Protein AF-A0AAX0K6Z9-F1 (afdb_monomer)

Foldseek 3Di:
DALQVQQQVPPFDDPVHDPDGGRDDDDPVLVVVLRLLQDPVRPDDDDDDDPPPCVVVSVVSSVVVCVVPPPDDDDDDDDDPD

Organism: Escherichia coli (NCBI:txid562)

pLDDT: mean 92.98, std 5.97, range [64.5, 98.19]

Mean predicted aligned error: 3.53 Å

Solvent-accessible surface area (backbone atoms only — not comparable to full-atom values): 5420 Å² total; per-residue (Å²): 136,50,30,48,65,47,25,56,74,71,37,69,36,54,63,93,84,31,99,59,65,45,74,41,73,82,50,82,80,47,46,62,54,39,35,49,68,65,33,90,90,47,91,76,84,87,80,91,79,74,85,91,74,52,61,70,57,50,54,51,37,41,49,51,42,34,70,78,75,38,101,63,94,81,84,86,87,76,91,69,103,120

Structure (mmCIF, N/CA/C/O backbone):
data_AF-A0AAX0K6Z9-F1
#
_entry.id   AF-A0AAX0K6Z9-F1
#
loop_
_atom_site.group_PDB
_atom_site.id
_atom_site.type_symbol
_atom_site.label_atom_id
_atom_site.label_alt_id
_atom_site.label_comp_id
_atom_site.label_asym_id
_atom_site.label_entity_id
_atom_site.label_seq_id
_atom_site.pdbx_PDB_ins_code
_atom_site.Cartn_x
_atom_site.Cartn_y
_atom_site.Cartn_z
_atom_site.occupancy
_atom_site.B_iso_or_equiv
_atom_site.auth_seq_id
_atom_site.auth_comp_id
_atom_site.auth_asym_id
_atom_site.auth_atom_id
_atom_site.pdbx_PDB_model_num
ATOM 1 N N . MET A 1 1 ? -10.590 8.764 4.904 1.00 90.19 1 MET A N 1
ATOM 2 C CA . MET A 1 1 ? -9.133 8.611 4.815 1.00 90.19 1 MET A CA 1
ATOM 3 C C . MET A 1 1 ? -8.815 7.334 4.068 1.00 90.19 1 MET A C 1
ATOM 5 O O . MET A 1 1 ? -9.287 6.263 4.454 1.00 90.19 1 MET A O 1
ATOM 9 N N . THR A 1 2 ? -8.111 7.475 2.955 1.00 96.62 2 THR A N 1
ATOM 10 C CA . THR A 1 2 ? -7.665 6.384 2.088 1.00 96.62 2 THR A CA 1
ATOM 11 C C . THR A 1 2 ? -6.309 5.837 2.552 1.00 96.62 2 THR A C 1
ATOM 13 O O . THR A 1 2 ? -5.589 6.534 3.271 1.00 96.62 2 THR A O 1
ATOM 16 N N . PRO A 1 3 ? -5.924 4.616 2.140 1.00 97.00 3 PRO A N 1
ATOM 17 C C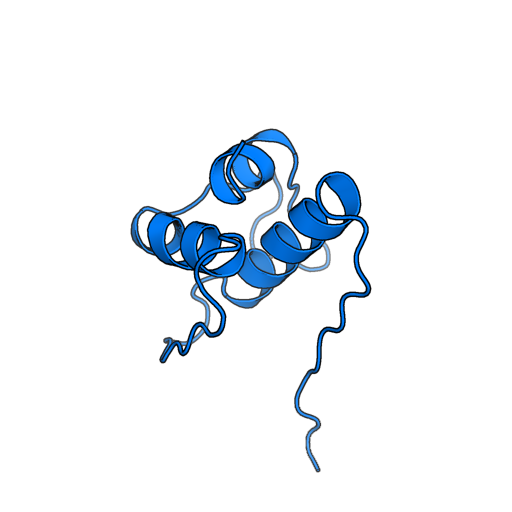A . PRO A 1 3 ? -4.598 4.075 2.436 1.00 97.00 3 PRO A CA 1
ATOM 18 C C . PRO A 1 3 ? -3.446 4.975 1.977 1.00 97.00 3 PRO A C 1
ATOM 20 O O . PRO A 1 3 ? -2.438 5.064 2.668 1.00 97.00 3 PRO A O 1
ATOM 23 N N . VAL A 1 4 ? -3.591 5.646 0.828 1.00 98.12 4 VAL A N 1
ATOM 24 C CA . VAL A 1 4 ? -2.575 6.573 0.300 1.00 98.12 4 VAL A CA 1
ATOM 25 C C . VAL A 1 4 ? -2.446 7.808 1.180 1.00 98.12 4 VAL A C 1
ATOM 27 O O . VAL A 1 4 ? -1.343 8.126 1.608 1.00 98.12 4 VAL A O 1
ATOM 30 N N . GLU A 1 5 ? -3.570 8.458 1.505 1.00 97.88 5 GLU A N 1
ATOM 31 C CA . GLU A 1 5 ? -3.579 9.626 2.399 1.00 97.88 5 GLU A CA 1
ATOM 32 C C . GLU A 1 5 ? -2.942 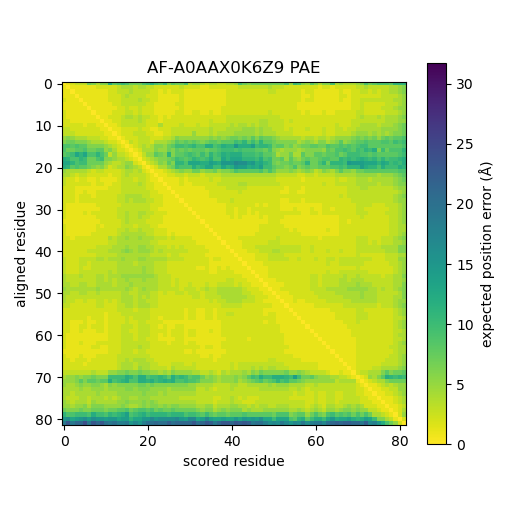9.292 3.750 1.00 97.88 5 GLU A C 1
ATOM 34 O O . GLU A 1 5 ? -2.194 10.095 4.297 1.00 97.88 5 GLU A O 1
ATOM 39 N N . TRP A 1 6 ? -3.204 8.091 4.270 1.00 97.75 6 TRP A N 1
ATOM 40 C CA . TRP A 1 6 ? -2.596 7.622 5.508 1.00 97.75 6 TRP A CA 1
ATOM 41 C C . TRP A 1 6 ? -1.098 7.377 5.391 1.00 97.75 6 TRP A C 1
ATOM 43 O O . TRP A 1 6 ? -0.340 7.834 6.248 1.00 97.75 6 TRP A O 1
ATOM 53 N N . ALA A 1 7 ? -0.669 6.678 4.342 1.00 97.62 7 ALA A N 1
ATOM 54 C CA . ALA A 1 7 ? 0.733 6.348 4.146 1.00 97.62 7 ALA A CA 1
ATOM 55 C C . ALA A 1 7 ? 1.581 7.608 3.928 1.00 97.62 7 ALA A C 1
ATOM 57 O O . ALA A 1 7 ? 2.628 7.736 4.552 1.00 97.62 7 ALA A O 1
ATOM 58 N N . ASP A 1 8 ? 1.114 8.560 3.118 1.00 97.25 8 ASP A N 1
ATOM 59 C CA . ASP A 1 8 ? 1.835 9.816 2.866 1.00 97.25 8 ASP A CA 1
ATOM 60 C C . ASP A 1 8 ? 1.938 10.710 4.119 1.00 97.25 8 ASP A C 1
ATOM 62 O O . ASP A 1 8 ? 2.801 11.580 4.178 1.00 97.25 8 ASP A O 1
ATOM 66 N N . GLN A 1 9 ? 1.075 10.512 5.123 1.00 96.94 9 GLN A N 1
ATOM 67 C CA . GLN A 1 9 ? 1.098 11.275 6.377 1.00 96.94 9 GLN A CA 1
ATOM 68 C C . GLN A 1 9 ? 1.878 10.587 7.505 1.00 96.94 9 GLN A C 1
ATOM 70 O O . GLN A 1 9 ? 2.423 11.273 8.363 1.00 96.94 9 GLN A O 1
ATOM 75 N N . ASN A 1 10 ? 1.897 9.250 7.542 1.00 96.25 10 ASN A N 1
ATOM 76 C CA . ASN A 1 10 ? 2.326 8.501 8.730 1.00 96.25 10 ASN A CA 1
ATOM 77 C C . ASN A 1 10 ? 3.412 7.455 8.456 1.00 96.25 10 ASN A C 1
ATOM 79 O O . ASN A 1 10 ? 4.048 6.971 9.394 1.00 96.25 10 ASN A O 1
ATOM 83 N N . TYR A 1 11 ? 3.620 7.048 7.201 1.00 95.44 11 TYR A N 1
ATOM 84 C CA . TYR A 1 11 ? 4.501 5.926 6.904 1.00 95.44 11 TYR A CA 1
ATOM 85 C C . TYR A 1 11 ? 5.947 6.387 6.696 1.00 95.44 11 TYR A C 1
ATOM 87 O O . TYR A 1 11 ? 6.258 7.123 5.764 1.00 95.44 11 TYR A O 1
ATOM 95 N N . TYR A 1 12 ? 6.854 5.919 7.555 1.00 94.12 12 TYR A N 1
ATOM 96 C CA . TYR A 1 12 ? 8.286 6.215 7.480 1.00 94.12 12 TYR A CA 1
ATOM 97 C C . TYR A 1 12 ? 9.084 5.010 6.967 1.00 94.12 12 TYR A C 1
ATOM 99 O O . TYR A 1 12 ? 8.834 3.862 7.346 1.00 94.12 12 TYR A O 1
ATOM 107 N N . LEU A 1 13 ? 10.072 5.272 6.114 1.00 92.50 13 LEU A N 1
ATOM 108 C CA . LEU A 1 13 ? 10.988 4.289 5.552 1.00 92.50 13 LEU A CA 1
ATOM 109 C C . LEU A 1 13 ? 12.291 4.255 6.364 1.00 92.50 13 LEU A C 1
ATOM 111 O O . LEU A 1 13 ? 13.112 5.166 6.242 1.00 92.50 13 LEU A O 1
ATOM 115 N N . PRO A 1 14 ? 12.524 3.196 7.163 1.00 87.75 14 PRO A N 1
ATOM 116 C CA . PRO A 1 14 ? 13.729 3.087 7.974 1.00 87.75 14 PRO A CA 1
ATOM 117 C C . PRO A 1 14 ? 14.939 2.727 7.107 1.00 87.75 14 PRO A C 1
ATOM 119 O O . PRO A 1 14 ? 14.813 1.971 6.131 1.00 87.75 14 PRO A O 1
ATOM 122 N N . LYS A 1 15 ? 16.110 3.241 7.491 1.00 85.75 15 LYS A N 1
ATOM 123 C CA . LYS A 1 15 ? 17.381 3.108 6.763 1.00 85.75 15 LYS A CA 1
ATOM 124 C C . LYS A 1 15 ? 17.843 1.659 6.615 1.00 85.75 15 LYS A C 1
ATOM 126 O O . LYS A 1 15 ? 18.444 1.293 5.612 1.00 85.75 15 LYS A O 1
ATOM 131 N N . GLU A 1 16 ? 17.535 0.818 7.595 1.00 84.50 16 GLU A N 1
ATOM 132 C CA . GLU A 1 16 ? 17.987 -0.573 7.675 1.00 84.50 16 GLU A CA 1
ATOM 133 C C . GLU A 1 16 ? 17.310 -1.472 6.635 1.00 84.50 16 GLU A C 1
ATOM 135 O O . GLU A 1 16 ? 17.853 -2.507 6.259 1.00 84.50 16 GLU A O 1
ATOM 140 N N . SER A 1 17 ? 16.113 -1.098 6.169 1.00 79.69 17 SER A N 1
ATOM 141 C CA . SER A 1 17 ? 15.309 -1.924 5.255 1.00 79.69 17 SER A CA 1
ATOM 142 C C . SER A 1 17 ? 14.832 -1.179 4.008 1.00 79.69 17 SER A C 1
ATOM 144 O O . SER A 1 17 ? 13.920 -1.647 3.314 1.00 79.69 17 SER A O 1
ATOM 146 N N . SER A 1 18 ? 15.399 -0.005 3.727 1.00 78.56 18 SER A N 1
ATOM 147 C CA . SER A 1 18 ? 14.990 0.852 2.613 1.00 78.56 18 SER A CA 1
ATOM 148 C C . SER A 1 18 ? 16.217 1.435 1.916 1.00 78.56 18 SER A C 1
ATOM 150 O O . SER A 1 18 ? 17.168 1.848 2.563 1.00 78.56 18 SER A O 1
ATOM 152 N N . TYR A 1 19 ? 16.188 1.484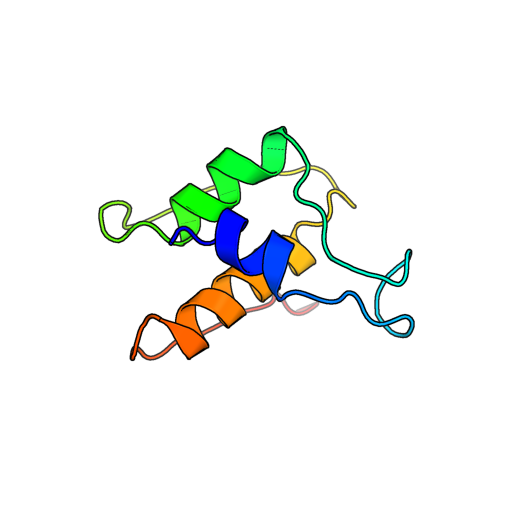 0.580 1.00 72.94 19 TYR A N 1
ATOM 153 C CA . TYR A 1 19 ? 17.261 2.109 -0.207 1.00 72.94 19 TYR A CA 1
ATOM 154 C C . TYR A 1 19 ? 17.352 3.625 0.021 1.00 72.94 19 TYR A C 1
ATOM 156 O O . TYR A 1 19 ? 18.429 4.197 -0.113 1.00 72.94 19 TYR A O 1
ATOM 164 N N . GLY A 1 20 ? 16.224 4.262 0.345 1.00 77.62 20 GLY A N 1
ATOM 165 C CA . GLY A 1 20 ? 16.145 5.648 0.790 1.00 77.62 20 GLY A CA 1
ATOM 166 C C . GLY A 1 20 ? 15.475 5.706 2.158 1.00 77.62 20 GLY A C 1
ATOM 167 O O . GLY A 1 20 ? 14.491 5.000 2.387 1.00 77.62 20 GLY A O 1
ATOM 168 N N . GLU A 1 21 ? 16.037 6.514 3.049 1.00 87.31 21 GLU A N 1
ATOM 169 C CA . GLU A 1 21 ? 15.466 6.839 4.354 1.00 87.31 21 GLU A CA 1
ATOM 170 C C . GLU A 1 21 ? 14.559 8.070 4.230 1.00 87.31 21 GLU A C 1
ATOM 172 O O . GLU A 1 21 ? 14.872 8.989 3.469 1.00 87.31 21 GLU A O 1
ATOM 177 N N . GLY A 1 22 ? 13.455 8.086 4.977 1.00 91.44 22 GLY A N 1
ATOM 178 C CA . GLY A 1 22 ? 12.587 9.256 5.090 1.00 91.44 22 GLY A CA 1
ATOM 179 C C . GLY A 1 22 ? 11.100 8.934 5.012 1.00 91.44 22 GLY A C 1
ATOM 180 O O . GLY A 1 22 ? 10.678 7.782 5.098 1.00 91.44 22 GLY A O 1
ATOM 181 N N . GLU A 1 23 ? 10.299 9.977 4.843 1.00 93.56 23 GLU A N 1
ATOM 182 C CA . GLU A 1 23 ? 8.850 9.866 4.688 1.00 93.56 23 GLU A CA 1
ATOM 183 C C . GLU A 1 23 ? 8.490 9.128 3.393 1.00 93.56 23 GLU A C 1
ATOM 185 O O . GLU A 1 23 ? 9.087 9.339 2.330 1.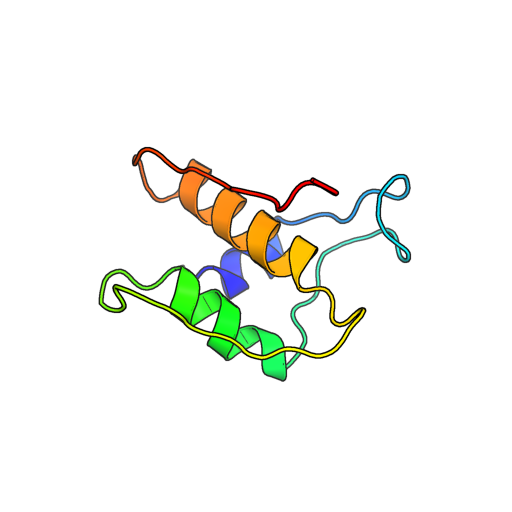00 93.56 23 GLU A O 1
ATOM 190 N N . TRP A 1 24 ? 7.499 8.243 3.480 1.00 94.88 24 TRP A N 1
ATOM 191 C CA . TRP A 1 24 ? 6.908 7.625 2.307 1.00 94.88 24 TRP A CA 1
ATOM 192 C C . TRP A 1 24 ? 6.270 8.697 1.427 1.00 94.88 24 TRP A C 1
ATOM 194 O O . TRP A 1 24 ? 5.531 9.558 1.896 1.00 94.88 24 TRP A O 1
ATOM 204 N N . LYS A 1 25 ? 6.523 8.601 0.121 1.00 95.06 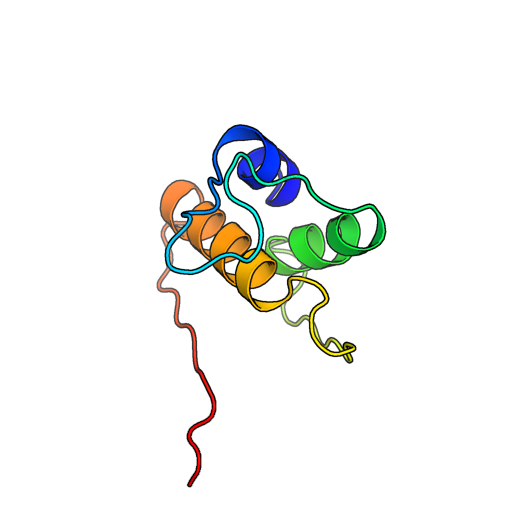25 LYS A N 1
ATOM 205 C CA . LY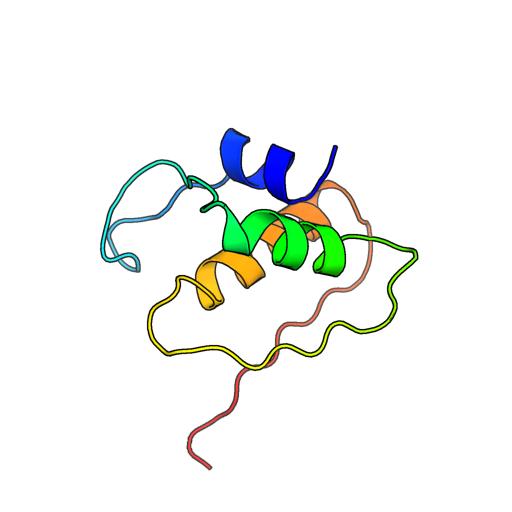S A 1 25 ? 5.839 9.408 -0.881 1.00 95.06 25 LYS A CA 1
ATOM 206 C C . LYS A 1 25 ? 5.299 8.507 -1.971 1.00 95.06 25 LYS A C 1
ATOM 208 O O . LYS A 1 25 ? 6.064 7.915 -2.738 1.00 95.06 25 LYS A O 1
ATOM 213 N N . THR A 1 26 ? 3.979 8.432 -2.051 1.00 96.94 26 THR A N 1
ATOM 214 C CA . THR A 1 26 ? 3.289 7.596 -3.026 1.00 96.94 26 THR A CA 1
ATOM 215 C C . THR A 1 26 ? 3.584 8.079 -4.447 1.00 96.94 26 THR A C 1
ATOM 217 O O . THR A 1 26 ? 3.355 9.235 -4.807 1.00 96.94 26 THR A O 1
ATOM 220 N N . LEU A 1 27 ? 4.091 7.180 -5.292 1.00 96.62 27 LEU A N 1
ATOM 221 C CA . LEU A 1 27 ? 4.283 7.453 -6.716 1.00 96.62 27 LEU A CA 1
ATOM 222 C C . LEU A 1 27 ? 2.936 7.396 -7.456 1.00 96.62 27 LEU A C 1
ATOM 224 O O . LEU A 1 27 ? 2.072 6.607 -7.075 1.00 96.62 27 LEU A O 1
ATOM 228 N N . PRO A 1 28 ? 2.755 8.128 -8.573 1.00 97.81 28 PRO A N 1
ATOM 229 C CA . PRO A 1 28 ? 1.454 8.228 -9.243 1.00 97.81 28 PRO A CA 1
ATOM 230 C C . PRO A 1 28 ? 0.784 6.884 -9.566 1.00 97.81 28 PRO A C 1
ATOM 232 O O . PRO A 1 28 ? -0.416 6.720 -9.364 1.00 97.81 28 PRO A O 1
ATOM 235 N N . PHE A 1 29 ? 1.556 5.887 -10.009 1.00 96.19 29 PHE A N 1
ATOM 236 C CA . PHE A 1 29 ? 1.013 4.565 -10.342 1.00 96.19 29 PHE A CA 1
ATOM 237 C C . PHE A 1 29 ? 0.620 3.734 -9.105 1.00 96.19 29 PHE A C 1
ATOM 239 O O . PHE A 1 29 ? -0.191 2.817 -9.211 1.00 96.19 29 PHE A O 1
ATOM 246 N N . GLN A 1 30 ? 1.195 4.034 -7.937 1.00 97.75 30 GLN A N 1
ATOM 247 C CA . GLN A 1 30 ? 0.936 3.321 -6.684 1.00 97.75 30 GLN A CA 1
ATOM 248 C C . GLN A 1 30 ? -0.409 3.726 -6.072 1.00 97.75 30 GLN A C 1
ATOM 250 O O . GLN A 1 30 ? -1.024 2.917 -5.381 1.00 97.75 30 GLN A O 1
ATOM 255 N N . ILE A 1 31 ? -0.893 4.938 -6.376 1.00 98.06 31 ILE A N 1
ATOM 256 C CA . ILE A 1 31 ? -2.106 5.520 -5.783 1.00 98.06 31 ILE A CA 1
ATOM 257 C C . ILE A 1 31 ? -3.310 4.594 -5.966 1.00 98.06 31 ILE A C 1
ATOM 259 O O . ILE A 1 31 ? -3.956 4.193 -4.998 1.00 98.06 31 ILE A O 1
ATOM 263 N N . ALA A 1 32 ? -3.600 4.226 -7.217 1.00 97.75 32 ALA A N 1
ATOM 264 C CA . ALA A 1 32 ? -4.741 3.373 -7.529 1.00 97.75 32 ALA A CA 1
ATOM 265 C C . ALA A 1 32 ? -4.590 1.987 -6.887 1.00 97.75 32 ALA A C 1
ATOM 267 O O . ALA A 1 32 ? -5.540 1.470 -6.312 1.00 97.75 32 ALA A O 1
ATOM 268 N N . ILE A 1 33 ? -3.382 1.419 -6.921 1.00 97.94 33 ILE A N 1
ATOM 269 C CA . ILE A 1 33 ? -3.089 0.088 -6.380 1.00 97.94 33 ILE A CA 1
ATOM 270 C C . ILE A 1 33 ? -3.356 0.048 -4.869 1.00 97.94 33 ILE A C 1
ATOM 272 O O . ILE A 1 33 ? -4.115 -0.802 -4.406 1.00 97.94 33 ILE A O 1
ATOM 276 N N . MET A 1 34 ? -2.774 0.978 -4.108 1.00 98.19 34 MET A N 1
ATOM 277 C CA . MET A 1 34 ? -2.915 1.024 -2.649 1.00 98.19 34 MET A CA 1
ATOM 278 C C . MET A 1 34 ? -4.355 1.315 -2.224 1.00 98.19 34 MET A C 1
ATOM 280 O O . MET A 1 34 ? -4.884 0.648 -1.334 1.00 98.19 34 MET A O 1
ATOM 284 N N . ASN A 1 35 ? -5.025 2.256 -2.893 1.00 98.12 35 ASN A N 1
ATOM 285 C CA . ASN A 1 35 ? -6.423 2.560 -2.600 1.00 98.12 35 ASN A CA 1
ATOM 286 C C . ASN A 1 35 ? -7.349 1.392 -2.944 1.00 98.12 35 ASN A C 1
ATOM 288 O O . ASN A 1 35 ? -8.296 1.143 -2.201 1.00 98.12 35 ASN A O 1
ATOM 292 N N . CYS A 1 36 ? -7.064 0.638 -4.011 1.00 98.19 36 CYS A N 1
ATOM 293 C CA . CYS A 1 36 ? -7.801 -0.583 -4.315 1.00 98.19 36 CYS A CA 1
ATOM 294 C C . CYS A 1 36 ? -7.622 -1.646 -3.228 1.00 98.19 36 CYS A C 1
ATOM 296 O O . CYS A 1 36 ? -8.604 -2.278 -2.849 1.00 98.19 36 CYS A O 1
ATOM 298 N N . MET A 1 37 ? -6.405 -1.828 -2.704 1.00 96.62 37 MET A N 1
ATOM 299 C CA . MET A 1 37 ? -6.144 -2.806 -1.643 1.00 96.62 37 MET A CA 1
ATOM 300 C C . MET A 1 37 ? -6.925 -2.496 -0.361 1.00 96.62 37 MET A C 1
ATOM 302 O O . MET A 1 37 ? -7.381 -3.426 0.295 1.00 96.62 37 MET A O 1
ATOM 306 N N . GLY A 1 38 ? -7.097 -1.218 -0.007 1.00 94.50 38 GLY A N 1
ATOM 307 C CA . GLY A 1 38 ? -7.813 -0.826 1.211 1.00 94.50 38 GLY A CA 1
ATOM 308 C C . GLY A 1 38 ? -9.305 -0.527 1.059 1.00 94.50 38 GLY A C 1
ATOM 309 O O . GLY A 1 38 ? -9.929 -0.080 2.024 1.00 94.50 38 GLY A O 1
ATOM 310 N N . ASN A 1 39 ? -9.883 -0.740 -0.125 1.00 95.31 39 ASN A N 1
ATOM 311 C CA . ASN A 1 39 ? -11.293 -0.468 -0.390 1.00 95.31 39 ASN A CA 1
ATOM 312 C C . ASN A 1 39 ? -12.171 -1.679 -0.034 1.00 95.31 39 ASN A C 1
ATOM 314 O O . ASN A 1 39 ? -12.036 -2.741 -0.632 1.00 95.31 39 ASN A O 1
ATOM 318 N N . ASP A 1 40 ? -13.131 -1.495 0.877 1.00 93.31 40 ASP A N 1
ATOM 319 C CA . ASP A 1 40 ? -14.057 -2.552 1.317 1.00 93.31 40 ASP A CA 1
ATOM 320 C C . ASP A 1 40 ? -14.968 -3.095 0.194 1.00 93.31 40 ASP A C 1
ATOM 322 O O . ASP A 1 40 ? -15.492 -4.202 0.310 1.00 93.31 40 ASP A O 1
ATOM 326 N N . LEU A 1 41 ? -15.151 -2.349 -0.903 1.00 96.50 41 LEU A N 1
ATOM 327 C CA . LEU A 1 41 ? -15.915 -2.792 -2.076 1.00 96.50 41 LEU A CA 1
ATOM 328 C C . LEU A 1 41 ? -15.115 -3.732 -2.992 1.00 96.50 41 LEU A C 1
ATOM 330 O O . LEU A 1 41 ? -15.691 -4.352 -3.887 1.00 96.50 41 LEU A O 1
ATOM 334 N N . ILE A 1 42 ? -13.799 -3.844 -2.796 1.00 97.06 42 ILE A N 1
ATOM 335 C CA . ILE A 1 42 ? -12.914 -4.669 -3.619 1.00 97.06 42 ILE A CA 1
ATO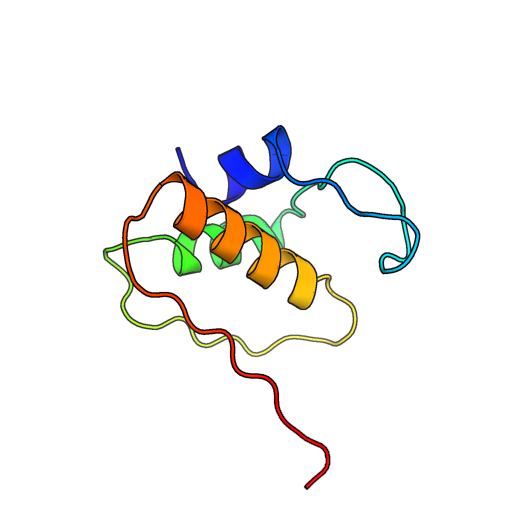M 336 C C . ILE A 1 42 ? -12.473 -5.878 -2.803 1.00 97.06 42 ILE A C 1
ATOM 338 O O . ILE A 1 42 ? -11.654 -5.790 -1.895 1.00 97.06 42 ILE A O 1
ATOM 342 N N . ARG A 1 43 ? -12.997 -7.053 -3.161 1.00 95.94 43 ARG A N 1
ATOM 343 C CA . ARG A 1 43 ? -12.658 -8.308 -2.475 1.00 95.94 43 ARG A CA 1
ATOM 344 C C . ARG A 1 43 ? -11.256 -8.819 -2.814 1.00 95.94 43 ARG A C 1
ATOM 346 O O . ARG A 1 43 ? -10.635 -9.496 -1.999 1.00 95.94 43 ARG A O 1
ATOM 353 N N . THR A 1 44 ? -10.781 -8.581 -4.036 1.00 97.12 44 THR A N 1
ATOM 354 C CA . THR A 1 44 ? -9.526 -9.161 -4.531 1.00 97.12 44 THR A CA 1
ATOM 355 C C . THR A 1 44 ? -8.830 -8.201 -5.483 1.00 97.12 44 THR A C 1
ATOM 357 O O . THR A 1 44 ? -9.440 -7.714 -6.433 1.00 97.12 44 THR A O 1
ATOM 360 N N . VAL A 1 45 ? -7.538 -7.971 -5.246 1.00 96.75 45 VAL A N 1
ATOM 361 C CA . VAL A 1 45 ? -6.653 -7.190 -6.115 1.00 96.75 45 VAL A CA 1
ATOM 362 C C . VAL A 1 45 ? -5.571 -8.125 -6.644 1.00 96.75 45 VAL A C 1
ATOM 364 O O . VAL A 1 45 ? -4.760 -8.631 -5.875 1.00 96.75 45 VAL A O 1
ATOM 367 N N . ASN A 1 46 ? -5.559 -8.353 -7.958 1.00 97.12 46 ASN A N 1
ATOM 368 C CA . ASN A 1 46 ? -4.503 -9.101 -8.638 1.00 97.12 46 ASN A CA 1
ATOM 369 C C . ASN A 1 46 ? -3.588 -8.112 -9.358 1.00 97.12 46 ASN A C 1
ATOM 371 O O . ASN A 1 46 ? -4.066 -7.281 -10.128 1.00 97.12 46 ASN A O 1
ATOM 375 N N . LEU A 1 47 ? -2.280 -8.204 -9.122 1.00 94.81 47 LEU A N 1
ATOM 376 C CA . LEU A 1 47 ? -1.301 -7.297 -9.711 1.00 94.81 47 LEU A CA 1
ATOM 377 C C . LEU A 1 47 ? -0.129 -8.081 -10.296 1.00 94.81 47 LEU A C 1
ATOM 379 O O . LEU A 1 47 ? 0.588 -8.777 -9.578 1.00 94.81 47 LEU A O 1
ATOM 383 N N . ILE A 1 48 ? 0.119 -7.885 -11.589 1.00 95.81 48 ILE A N 1
ATOM 384 C CA . ILE A 1 48 ? 1.401 -8.217 -12.211 1.00 95.81 48 ILE A CA 1
ATOM 385 C C . ILE A 1 48 ? 2.281 -6.978 -12.094 1.00 95.81 48 ILE A C 1
ATOM 387 O O . ILE A 1 48 ? 1.880 -5.884 -12.490 1.00 95.81 48 ILE A O 1
ATOM 391 N N . LYS A 1 49 ? 3.472 -7.136 -11.519 1.00 93.69 49 LYS A N 1
ATOM 392 C CA . LYS A 1 49 ? 4.378 -6.020 -11.242 1.00 93.69 49 LYS A CA 1
ATOM 393 C C . LYS A 1 49 ? 5.811 -6.319 -11.650 1.00 93.69 49 LYS A C 1
ATOM 395 O O . LYS A 1 49 ? 6.262 -7.462 -11.588 1.00 93.69 49 LYS A O 1
ATOM 400 N N . SER A 1 50 ? 6.549 -5.259 -11.963 1.00 94.81 50 SER A N 1
ATOM 401 C CA . SER A 1 50 ? 7.997 -5.297 -12.183 1.00 94.81 50 SER A CA 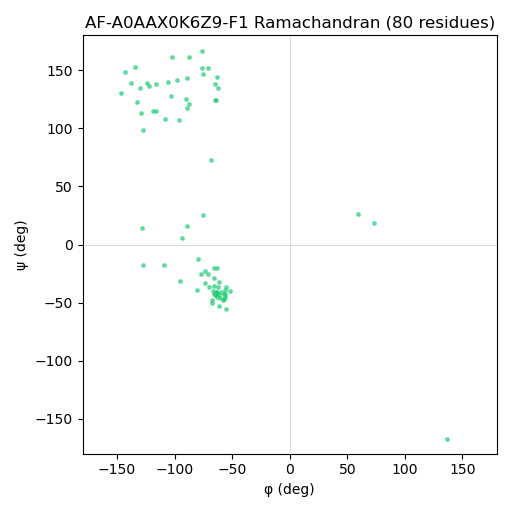1
ATOM 402 C C . SER A 1 50 ? 8.784 -5.395 -10.868 1.00 94.81 50 SER A C 1
ATOM 404 O O . SER A 1 50 ? 8.260 -5.180 -9.772 1.00 94.81 50 SER A O 1
ATOM 406 N N . ALA A 1 51 ? 10.074 -5.718 -10.946 1.00 93.19 51 ALA A N 1
ATOM 407 C CA . ALA A 1 51 ? 10.952 -5.721 -9.776 1.00 93.19 51 ALA A CA 1
ATOM 408 C C . ALA A 1 51 ? 11.254 -4.293 -9.273 1.00 93.19 51 ALA A C 1
ATOM 410 O O . ALA A 1 51 ? 11.282 -3.347 -10.052 1.00 93.19 51 ALA A O 1
ATOM 411 N N . ARG A 1 52 ? 11.525 -4.156 -7.965 1.00 90.25 52 ARG A N 1
ATOM 412 C CA . ARG A 1 52 ? 12.014 -2.921 -7.307 1.00 90.25 52 ARG A CA 1
ATOM 413 C C . ARG A 1 52 ? 11.123 -1.669 -7.427 1.00 90.25 52 ARG A C 1
ATOM 415 O O . ARG A 1 52 ? 11.605 -0.559 -7.266 1.00 90.25 52 ARG A O 1
ATOM 422 N N . ILE A 1 53 ? 9.812 -1.832 -7.602 1.00 92.75 53 ILE A N 1
ATOM 423 C CA . ILE A 1 53 ? 8.847 -0.713 -7.685 1.00 92.75 53 ILE A CA 1
ATOM 424 C C . ILE A 1 53 ? 8.267 -0.259 -6.325 1.00 92.75 53 ILE A C 1
ATOM 426 O O . ILE A 1 53 ? 7.202 0.354 -6.271 1.00 92.75 53 ILE A O 1
ATOM 430 N N . GLY A 1 54 ? 8.890 -0.653 -5.210 1.00 92.75 54 GLY A N 1
ATOM 431 C CA . GLY A 1 54 ? 8.360 -0.381 -3.866 1.00 92.75 54 GLY A CA 1
ATOM 432 C C . GLY A 1 54 ? 7.144 -1.230 -3.463 1.00 92.75 54 GLY A C 1
ATOM 433 O O . GLY A 1 54 ? 6.447 -0.873 -2.521 1.00 92.75 54 GLY A O 1
ATOM 434 N N . TYR A 1 55 ? 6.891 -2.364 -4.133 1.00 94.62 55 TYR A N 1
ATOM 435 C CA . TYR A 1 55 ? 5.709 -3.209 -3.879 1.00 94.62 55 TYR A CA 1
ATOM 436 C C . TYR A 1 55 ? 5.579 -3.667 -2.422 1.00 94.62 55 TYR A C 1
ATOM 438 O O . TYR A 1 55 ? 4.515 -3.541 -1.827 1.00 94.62 55 TYR A O 1
ATOM 446 N N . THR A 1 56 ? 6.673 -4.128 -1.816 1.00 93.31 56 THR A N 1
ATOM 447 C CA . THR A 1 56 ? 6.675 -4.537 -0.406 1.00 93.31 56 THR A CA 1
ATOM 448 C C . THR A 1 56 ? 6.284 -3.387 0.520 1.00 93.31 56 THR A C 1
ATOM 450 O O . THR A 1 56 ? 5.515 -3.587 1.450 1.00 93.31 56 THR A O 1
ATOM 453 N N . LYS A 1 57 ? 6.765 -2.169 0.248 1.00 94.31 57 LYS A N 1
ATOM 454 C CA . LYS A 1 57 ? 6.442 -0.990 1.060 1.00 94.31 57 LYS A CA 1
ATOM 455 C C . LYS A 1 57 ? 4.979 -0.571 0.879 1.00 94.31 57 LYS A C 1
ATOM 457 O O . LYS A 1 57 ? 4.335 -0.259 1.869 1.00 94.31 57 LYS A O 1
ATOM 462 N N . MET A 1 58 ? 4.416 -0.688 -0.329 1.00 96.25 58 MET A N 1
ATOM 463 C CA . MET A 1 58 ? 2.969 -0.509 -0.531 1.00 96.25 58 MET A CA 1
ATOM 464 C C . MET A 1 58 ? 2.146 -1.473 0.336 1.00 96.25 58 MET A C 1
ATOM 466 O O . MET A 1 58 ? 1.218 -1.035 1.010 1.00 96.25 58 MET A O 1
ATOM 470 N N . LEU A 1 59 ? 2.502 -2.766 0.362 1.00 95.75 59 LEU A N 1
ATOM 471 C CA . LEU A 1 59 ? 1.804 -3.758 1.192 1.00 95.75 59 LEU A CA 1
ATOM 472 C C . LEU A 1 59 ? 1.882 -3.410 2.681 1.00 95.75 59 LEU A C 1
ATOM 474 O O . LEU A 1 59 ? 0.865 -3.438 3.366 1.00 95.75 59 LEU A O 1
ATOM 478 N N . LEU A 1 60 ? 3.069 -3.052 3.174 1.00 95.06 60 LEU A N 1
ATOM 479 C CA . LEU A 1 60 ? 3.257 -2.664 4.573 1.00 95.06 60 LEU A CA 1
ATOM 480 C C . LEU A 1 60 ? 2.476 -1.392 4.931 1.00 95.06 60 LEU A C 1
ATOM 482 O O . LEU A 1 60 ? 1.861 -1.353 5.991 1.00 95.06 60 LEU A O 1
ATOM 486 N N . GLY A 1 61 ? 2.445 -0.391 4.045 1.00 95.50 61 GLY A N 1
ATOM 487 C CA . GLY A 1 61 ? 1.647 0.822 4.236 1.00 95.50 61 GLY A CA 1
ATOM 488 C C . GLY A 1 61 ? 0.147 0.524 4.328 1.00 95.50 61 GLY A C 1
ATOM 489 O O . GLY A 1 61 ? -0.529 1.015 5.226 1.00 95.50 61 GLY A O 1
ATOM 490 N N . VAL A 1 62 ? -0.374 -0.349 3.459 1.00 96.38 62 VAL A N 1
ATOM 491 C CA . VAL A 1 62 ? -1.784 -0.775 3.517 1.00 96.38 62 VAL A CA 1
ATOM 492 C C . VAL A 1 62 ? -2.079 -1.585 4.783 1.00 96.38 62 VAL A C 1
ATOM 494 O O . VAL A 1 62 ? -3.119 -1.387 5.406 1.00 96.38 62 VAL A O 1
ATOM 497 N N . VAL A 1 63 ? -1.171 -2.471 5.201 1.00 95.50 63 VAL A N 1
ATOM 498 C CA . VAL A 1 63 ? -1.318 -3.220 6.460 1.00 95.50 63 VAL A CA 1
ATOM 499 C C . VAL A 1 63 ? -1.304 -2.275 7.664 1.00 95.50 63 VAL A C 1
ATOM 501 O O . VAL A 1 63 ? -2.128 -2.438 8.558 1.00 95.50 63 VAL A O 1
ATOM 504 N N . GLY A 1 64 ? -0.435 -1.261 7.674 1.00 95.25 64 GLY A N 1
ATOM 505 C CA . GLY A 1 64 ? -0.435 -0.213 8.697 1.00 95.25 64 GLY A CA 1
ATOM 506 C C . GLY A 1 64 ? -1.777 0.520 8.768 1.00 95.25 64 GLY A C 1
ATOM 507 O O . GLY A 1 64 ? -2.379 0.601 9.838 1.00 95.25 64 GLY A O 1
ATOM 508 N N . TYR A 1 65 ? -2.310 0.924 7.610 1.00 96.25 65 TYR A N 1
ATOM 509 C CA . TYR A 1 65 ? -3.653 1.498 7.515 1.00 96.25 65 TYR A CA 1
ATOM 510 C C . TYR A 1 65 ? -4.725 0.556 8.085 1.00 96.25 65 TYR A C 1
ATOM 512 O O . TYR A 1 65 ? -5.606 1.006 8.817 1.00 96.25 65 TYR A O 1
ATOM 520 N N . PHE A 1 66 ? -4.653 -0.749 7.802 1.00 95.31 66 PHE A N 1
ATOM 521 C CA . PHE A 1 66 ? -5.581 -1.725 8.374 1.00 95.31 66 PHE A CA 1
ATOM 522 C C . PHE A 1 66 ? -5.474 -1.828 9.888 1.00 95.31 66 PHE A C 1
ATOM 524 O O . PHE A 1 66 ? -6.507 -1.812 10.542 1.00 95.31 66 PHE A O 1
ATOM 531 N N . ILE A 1 67 ? -4.267 -1.884 10.447 1.00 94.25 67 ILE A N 1
ATOM 532 C CA . ILE A 1 67 ? -4.070 -1.966 11.900 1.00 94.25 67 ILE A CA 1
ATOM 533 C C . ILE A 1 67 ? -4.742 -0.786 12.609 1.00 94.25 67 ILE A C 1
ATOM 535 O O . ILE A 1 67 ? -5.399 -0.979 13.629 1.00 94.25 67 ILE A O 1
ATOM 539 N N . GLU A 1 68 ? -4.611 0.420 12.059 1.00 95.31 68 GLU A N 1
ATOM 540 C CA . GLU A 1 68 ? -5.163 1.625 12.678 1.00 95.31 68 GLU A CA 1
ATOM 541 C C . GLU A 1 68 ? -6.668 1.809 12.417 1.00 95.31 68 GLU A C 1
ATOM 543 O O . GLU A 1 68 ? -7.406 2.213 13.313 1.00 95.31 68 GLU A O 1
ATOM 548 N N . HIS A 1 69 ? -7.148 1.501 11.207 1.00 94.75 69 HIS A N 1
ATOM 549 C CA . HIS A 1 69 ? -8.502 1.876 10.771 1.00 94.75 69 HIS A CA 1
ATOM 550 C C . HIS A 1 69 ? -9.478 0.705 10.656 1.00 94.75 69 HIS A C 1
ATOM 552 O O . HIS A 1 69 ? -10.690 0.913 10.546 1.00 94.75 69 HIS A O 1
ATOM 558 N N . LYS A 1 70 ? -8.982 -0.532 10.600 1.00 89.06 70 LYS A N 1
ATOM 559 C CA . LYS A 1 70 ? -9.784 -1.728 10.335 1.00 89.06 70 LYS A CA 1
ATOM 560 C C . LYS A 1 70 ? -9.527 -2.755 11.437 1.00 89.06 70 LYS A C 1
ATOM 562 O O . LYS A 1 70 ? -8.599 -3.548 11.357 1.00 89.06 70 LYS A O 1
ATOM 567 N N . SER A 1 71 ? -10.420 -2.821 12.424 1.00 84.75 71 SER A N 1
ATOM 568 C CA . SER A 1 71 ? -10.392 -3.850 13.477 1.00 84.75 71 SER A CA 1
ATOM 569 C C . SER A 1 71 ? -10.730 -5.243 12.922 1.00 84.75 71 SER A C 1
ATOM 571 O O . SER A 1 71 ? -11.838 -5.751 13.100 1.00 84.75 71 SER A O 1
ATOM 573 N N . ARG A 1 72 ? -9.799 -5.844 12.176 1.00 83.81 72 ARG A N 1
ATOM 574 C CA . ARG A 1 72 ? -9.941 -7.134 11.492 1.00 83.81 72 ARG A CA 1
ATOM 575 C C . ARG A 1 72 ? -8.622 -7.898 11.534 1.00 83.81 72 ARG A C 1
ATOM 577 O O . ARG A 1 72 ? -7.543 -7.311 11.471 1.00 83.81 72 ARG A O 1
ATOM 584 N N . ASN A 1 73 ? -8.718 -9.223 11.566 1.00 90.62 73 ASN A N 1
ATOM 585 C CA . ASN A 1 73 ? -7.544 -10.084 11.479 1.00 90.62 73 ASN A CA 1
ATOM 586 C C . ASN A 1 73 ? -6.886 -9.927 10.104 1.00 90.62 73 ASN A C 1
ATOM 588 O O . ASN A 1 73 ? -7.537 -10.122 9.077 1.00 90.62 73 ASN A O 1
ATOM 592 N N . SER A 1 74 ? -5.599 -9.586 10.104 1.00 90.81 74 SER A N 1
ATOM 593 C CA . SER A 1 74 ? -4.797 -9.390 8.897 1.00 90.81 74 SER A CA 1
ATOM 594 C C . SER A 1 74 ? -3.675 -10.420 8.849 1.00 90.81 74 SER A C 1
ATOM 596 O O . SER A 1 74 ? -3.045 -10.705 9.866 1.00 90.81 74 SER A O 1
ATOM 598 N N . LEU A 1 75 ? -3.424 -10.981 7.667 1.00 92.94 75 LEU A N 1
ATOM 599 C CA . LEU A 1 75 ? -2.357 -11.951 7.424 1.00 92.94 75 LEU A CA 1
ATOM 600 C C . LEU A 1 75 ? -1.558 -11.512 6.198 1.00 92.94 75 LEU A C 1
ATOM 602 O O . LEU A 1 75 ? -2.139 -11.151 5.174 1.00 92.94 75 LEU A O 1
ATOM 606 N N . LEU A 1 76 ? -0.231 -11.567 6.302 1.00 92.62 76 LEU A N 1
ATOM 607 C CA . LEU A 1 76 ? 0.689 -11.334 5.194 1.00 92.62 76 LEU A CA 1
ATOM 608 C C . LEU A 1 76 ? 1.503 -12.608 4.971 1.00 92.62 76 LEU A C 1
ATOM 610 O O . LEU A 1 76 ? 2.282 -13.010 5.831 1.00 92.62 76 LEU A O 1
ATOM 614 N N . PHE A 1 77 ? 1.322 -13.232 3.812 1.00 92.25 77 PHE A N 1
ATOM 615 C CA . PHE A 1 77 ? 2.072 -14.419 3.418 1.00 92.25 77 PHE A CA 1
ATOM 616 C C . PHE A 1 77 ? 3.226 -14.028 2.503 1.00 92.25 77 PHE A C 1
ATOM 618 O O . PHE A 1 77 ? 3.086 -13.150 1.649 1.00 92.25 77 PHE A O 1
ATOM 625 N N . GLN A 1 78 ? 4.362 -14.697 2.673 1.00 90.50 78 GLN A N 1
ATOM 626 C CA . GLN A 1 78 ? 5.519 -14.556 1.801 1.00 90.50 78 GLN A CA 1
ATOM 627 C C . GLN A 1 78 ? 5.898 -15.934 1.257 1.00 90.50 78 GLN A C 1
ATOM 629 O O . GLN A 1 78 ? 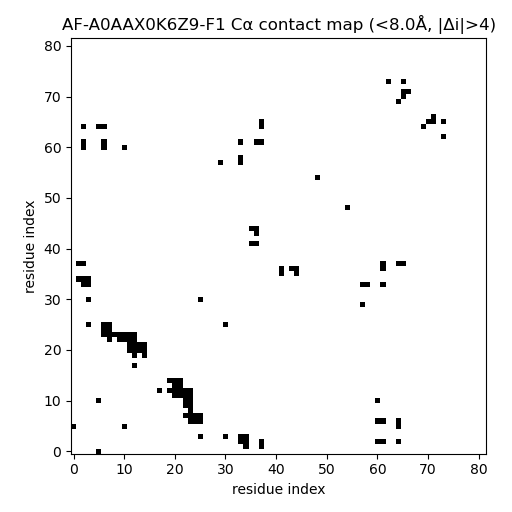5.829 -16.909 2.008 1.00 90.50 78 GLN A O 1
ATOM 634 N N . PRO A 1 79 ? 6.265 -16.036 -0.030 1.00 89.50 79 PRO A N 1
ATOM 635 C CA . PRO A 1 79 ? 6.807 -17.272 -0.570 1.00 89.50 79 PRO A CA 1
ATOM 636 C C . PRO A 1 79 ? 8.132 -17.611 0.124 1.00 89.50 79 PRO A C 1
ATOM 638 O O . PRO A 1 79 ? 8.910 -16.715 0.456 1.00 89.50 79 PRO A O 1
ATOM 641 N N . THR A 1 80 ? 8.373 -18.901 0.334 1.00 90.88 80 THR A N 1
ATOM 642 C CA . THR A 1 80 ? 9.658 -19.445 0.785 1.00 90.88 80 THR A CA 1
ATOM 643 C C . THR A 1 80 ? 10.390 -20.066 -0.400 1.00 90.88 80 THR A C 1
ATOM 645 O O . THR A 1 80 ? 9.767 -20.392 -1.407 1.00 90.88 80 THR A O 1
ATOM 648 N N . ASP A 1 81 ? 11.702 -20.265 -0.281 1.00 85.62 81 ASP A N 1
ATOM 649 C CA . ASP A 1 81 ? 12.544 -20.849 -1.339 1.00 85.62 81 ASP A CA 1
ATOM 650 C C . ASP A 1 81 ? 12.368 -22.381 -1.498 1.00 85.62 81 ASP A C 1
ATOM 652 O O . ASP A 1 81 ? 13.296 -23.076 -1.904 1.00 85.62 81 ASP A O 1
ATOM 656 N N . SER A 1 82 ? 11.209 -22.927 -1.112 1.00 64.50 82 SER A N 1
ATOM 657 C CA . SER A 1 82 ? 10.901 -24.371 -1.098 1.00 64.50 82 SER A CA 1
ATOM 658 C C . SER A 1 82 ? 10.067 -24.793 -2.297 1.00 64.50 82 SER A C 1
ATOM 660 O O . SER A 1 82 ? 9.138 -24.033 -2.650 1.00 64.50 82 SER A O 1
#

InterPro domains:
  IPR046453 Phage terminase large subunit GpA, ATPase domain [PF05876] (21-81)
  IPR051220 Tail Fiber Assembly Chaperone [PTHR34413] (2-82)

Secondary structure (DSSP, 8-state):
--HHHHHHHH-EE-GGG-SS-EE----HHHHHHHHHHT-TT-S-------TTSSHHHHHHHHHHHHHHH--S----------

Sequence (82 aa):
MTPVEWADQNYYLPKESSYGEGEWKTLPFQIAIMNCMGNDLIRTVNLIKSARIGYTKMLLGVVGYFIEHKSRNSLLFQPTDS

Radius of gyration: 12.93 Å; Cα contacts (8 Å, |Δi|>4): 67; chains: 1; bounding box: 34×36×26 Å